Protein AF-A0A937VQ22-F1 (afdb_monomer_lite)

pLDDT: mean 92.94, std 7.55, range [60.03, 98.38]

Radius of gyration: 14.49 Å; chains: 1; bounding box: 31×25×39 Å

Secondary structure (DSSP, 8-state):
-GGGSTHHHHHHHHHHHHHHHTT----------HHHHHHHHH-GGG-TT-EEE-SSSEEEGGGS-HHHHHHHHTSPP---

Foldseek 3Di:
DVCCDDPSVVVVVVVVVVCVVVVPDDDDDDPDALVRLVCCVVCVVVQVPDWDDQPPDIDRSNPDDPVSSVVRSPDDDDHD

Structure (mmCIF, N/CA/C/O backbone):
data_AF-A0A937VQ22-F1
#
_entry.id   AF-A0A937VQ22-F1
#
loop_
_atom_site.group_PDB
_atom_site.id
_atom_site.type_symbol
_atom_site.label_atom_id
_atom_site.label_alt_id
_atom_site.label_comp_id
_atom_site.label_asym_id
_atom_site.label_entity_id
_atom_site.label_seq_id
_atom_site.pdbx_PDB_ins_code
_atom_site.Cartn_x
_atom_site.Cartn_y
_atom_site.Cartn_z
_atom_site.occupancy
_atom_site.B_iso_or_equiv
_atom_site.auth_seq_id
_atom_site.auth_comp_id
_atom_site.auth_asym_id
_atom_site.auth_atom_id
_atom_site.pdbx_PDB_model_num
ATOM 1 N N . PRO A 1 1 ? 4.171 -7.943 2.312 1.00 60.03 1 PRO A N 1
ATOM 2 C CA . PRO A 1 1 ? 5.625 -7.989 2.632 1.00 60.03 1 PRO A CA 1
ATOM 3 C C . PRO A 1 1 ? 6.274 -9.331 2.283 1.00 60.03 1 PRO A C 1
ATOM 5 O O . PRO A 1 1 ? 7.330 -9.335 1.668 1.00 60.03 1 PRO A O 1
ATOM 8 N N . GLN A 1 2 ? 5.624 -10.449 2.626 1.00 64.75 2 GLN A N 1
ATOM 9 C CA . GLN A 1 2 ? 6.133 -11.800 2.356 1.00 64.75 2 GLN A CA 1
ATOM 10 C C . GLN A 1 2 ? 6.356 -12.086 0.859 1.00 64.75 2 GLN A C 1
ATOM 12 O O . GLN A 1 2 ? 7.322 -12.742 0.504 1.00 64.75 2 GLN A O 1
ATOM 17 N N . TYR A 1 3 ? 5.532 -11.515 -0.025 1.00 70.06 3 TYR A N 1
ATOM 18 C CA . TYR A 1 3 ? 5.689 -11.638 -1.483 1.00 70.06 3 TYR A CA 1
ATOM 19 C C . TYR A 1 3 ? 6.814 -10.781 -2.085 1.00 70.06 3 TYR A C 1
ATOM 21 O O . TYR A 1 3 ? 6.975 -10.765 -3.297 1.00 70.06 3 TYR A O 1
ATOM 29 N N . LEU A 1 4 ? 7.568 -10.038 -1.271 1.00 79.31 4 LEU A N 1
ATOM 30 C CA . LEU A 1 4 ? 8.661 -9.167 -1.725 1.00 79.31 4 LEU A CA 1
ATOM 31 C C . LEU A 1 4 ? 10.018 -9.597 -1.148 1.00 79.31 4 LEU A C 1
ATOM 33 O O . LEU A 1 4 ? 10.949 -8.797 -1.105 1.00 79.31 4 LEU A O 1
ATOM 37 N N . THR A 1 5 ? 10.134 -10.834 -0.660 1.00 82.69 5 THR A N 1
ATOM 38 C CA . THR A 1 5 ? 11.372 -11.377 -0.082 1.00 82.69 5 THR A CA 1
ATOM 39 C C . THR A 1 5 ? 11.856 -12.610 -0.851 1.00 82.69 5 THR A C 1
ATOM 41 O O . THR A 1 5 ? 11.095 -13.247 -1.581 1.00 82.69 5 THR A O 1
ATOM 44 N N . GLY A 1 6 ? 13.144 -12.947 -0.711 1.00 85.19 6 GLY A N 1
ATOM 45 C CA . GLY A 1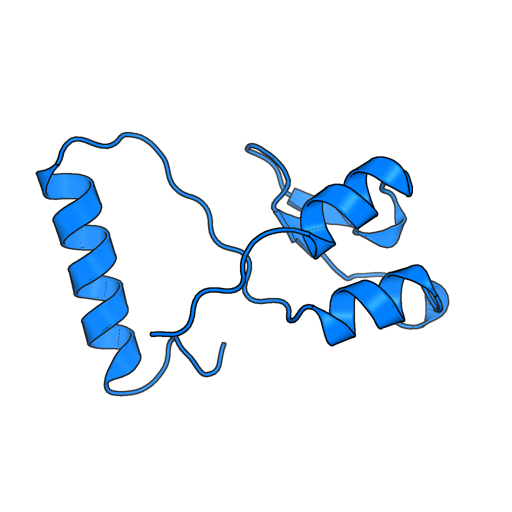 6 ? 13.750 -14.112 -1.369 1.00 85.19 6 GLY A CA 1
ATOM 46 C C . GLY A 1 6 ? 13.646 -14.059 -2.898 1.00 85.19 6 GLY A C 1
ATOM 47 O O . GLY A 1 6 ? 13.801 -12.996 -3.494 1.00 85.19 6 GLY A O 1
ATOM 48 N N . HIS A 1 7 ? 13.336 -15.199 -3.524 1.00 82.56 7 HIS A N 1
ATOM 49 C CA . HIS A 1 7 ? 13.156 -15.324 -4.980 1.00 82.56 7 HIS A CA 1
ATOM 50 C C . HIS A 1 7 ? 12.090 -14.361 -5.549 1.00 82.56 7 HIS A C 1
ATOM 52 O O . HIS A 1 7 ? 12.193 -13.880 -6.680 1.00 82.56 7 HIS A O 1
ATOM 58 N N . ASN A 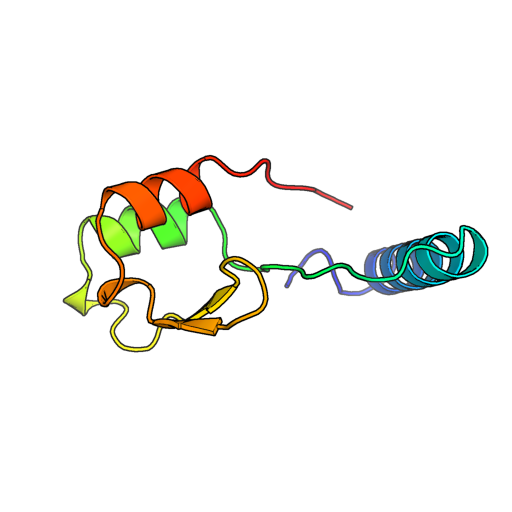1 8 ? 11.080 -14.007 -4.751 1.00 87.19 8 ASN A N 1
ATOM 59 C CA . ASN A 1 8 ? 10.021 -13.106 -5.201 1.00 87.19 8 ASN A CA 1
ATOM 60 C C . ASN A 1 8 ? 10.486 -11.644 -5.276 1.00 87.19 8 ASN A C 1
ATOM 62 O O . ASN A 1 8 ? 9.916 -10.864 -6.037 1.00 87.19 8 ASN A O 1
ATOM 66 N N . ALA A 1 9 ? 11.547 -11.269 -4.552 1.00 88.88 9 ALA A N 1
ATOM 67 C CA . ALA A 1 9 ? 12.146 -9.941 -4.672 1.00 88.88 9 ALA A CA 1
ATOM 68 C C . ALA A 1 9 ? 12.764 -9.728 -6.064 1.00 88.88 9 ALA A C 1
ATOM 70 O O . ALA A 1 9 ? 12.582 -8.671 -6.665 1.00 88.88 9 ALA A O 1
ATOM 71 N N . GLU A 1 10 ? 13.439 -10.747 -6.602 1.00 89.88 10 GLU A N 1
ATOM 72 C CA . GLU A 1 10 ? 13.996 -10.710 -7.959 1.00 89.88 10 GLU A CA 1
ATOM 73 C C . GLU A 1 10 ? 12.885 -10.643 -9.011 1.00 89.88 10 GLU A C 1
ATOM 75 O O . GLU A 1 10 ? 12.944 -9.817 -9.922 1.00 89.88 10 GLU A O 1
ATOM 80 N N . SER A 1 11 ? 11.826 -11.438 -8.835 1.00 90.75 11 SER A N 1
ATOM 81 C CA . SER A 1 11 ? 10.644 -11.398 -9.708 1.00 90.75 11 SER A CA 1
ATOM 82 C C . SER A 1 11 ? 9.972 -10.018 -9.691 1.00 90.75 11 SER A C 1
ATOM 84 O O . SER A 1 11 ? 9.631 -9.472 -10.741 1.00 90.75 11 SER A O 1
ATOM 86 N N . PHE A 1 12 ? 9.852 -9.390 -8.516 1.00 92.00 12 PHE A N 1
ATOM 87 C CA . PHE A 1 12 ? 9.334 -8.028 -8.397 1.00 92.00 12 PHE A CA 1
ATOM 88 C C . PHE A 1 12 ? 10.250 -6.991 -9.065 1.00 92.00 12 PHE A C 1
ATOM 90 O O . PHE A 1 12 ? 9.766 -6.079 -9.734 1.00 92.00 12 PHE A O 1
ATOM 97 N N . ALA A 1 13 ? 11.573 -7.138 -8.953 1.00 92.31 13 ALA A N 1
ATOM 98 C CA . ALA A 1 13 ? 12.518 -6.263 -9.645 1.00 92.31 13 ALA A CA 1
ATOM 99 C C . ALA A 1 13 ? 12.394 -6.382 -11.176 1.00 92.31 13 ALA A C 1
ATOM 101 O O . ALA A 1 13 ? 12.381 -5.367 -11.876 1.00 92.31 13 ALA A O 1
ATOM 102 N N . GLN A 1 14 ? 12.233 -7.600 -11.705 1.00 93.81 14 GLN A N 1
ATOM 103 C CA . GLN A 1 14 ? 11.988 -7.830 -13.134 1.00 93.81 14 GLN A CA 1
ATOM 104 C C . GLN A 1 14 ? 10.645 -7.253 -13.597 1.00 93.81 14 GLN A C 1
ATOM 106 O O . GLN A 1 14 ? 10.565 -6.676 -14.686 1.00 93.81 14 GLN A O 1
ATOM 111 N N . TYR A 1 15 ? 9.608 -7.342 -12.761 1.00 93.50 15 TYR A N 1
ATOM 112 C CA . TYR A 1 15 ? 8.322 -6.693 -13.008 1.00 93.50 15 TYR A CA 1
ATOM 113 C C . TYR A 1 15 ? 8.478 -5.171 -13.152 1.00 93.50 15 TYR A C 1
ATOM 115 O O . TYR A 1 15 ? 8.014 -4.596 -14.137 1.00 93.50 15 TYR A O 1
ATOM 123 N N . LEU A 1 16 ? 9.200 -4.521 -12.231 1.00 94.38 16 LEU A N 1
ATOM 124 C CA . LEU A 1 16 ? 9.471 -3.080 -12.304 1.00 94.38 16 LEU A CA 1
ATOM 125 C C . LEU A 1 16 ? 10.308 -2.700 -13.531 1.00 94.38 16 LEU A C 1
ATOM 127 O O . LEU A 1 16 ? 10.041 -1.676 -14.160 1.00 94.38 16 LEU A O 1
ATOM 131 N N . LYS A 1 17 ? 11.295 -3.525 -13.902 1.00 96.31 17 LYS A N 1
ATOM 132 C CA . LYS A 1 17 ? 12.085 -3.305 -15.118 1.00 96.31 17 LYS A CA 1
ATOM 133 C C . LYS A 1 17 ? 11.196 -3.340 -16.362 1.00 96.31 17 LYS A C 1
ATOM 135 O O . LYS A 1 17 ? 11.229 -2.409 -17.157 1.00 96.31 17 LYS A O 1
ATOM 140 N N . THR A 1 18 ? 10.368 -4.374 -16.492 1.00 97.19 18 THR A N 1
ATOM 141 C CA . THR A 1 18 ? 9.450 -4.540 -17.631 1.00 97.19 18 THR A CA 1
ATOM 142 C C . THR A 1 18 ? 8.458 -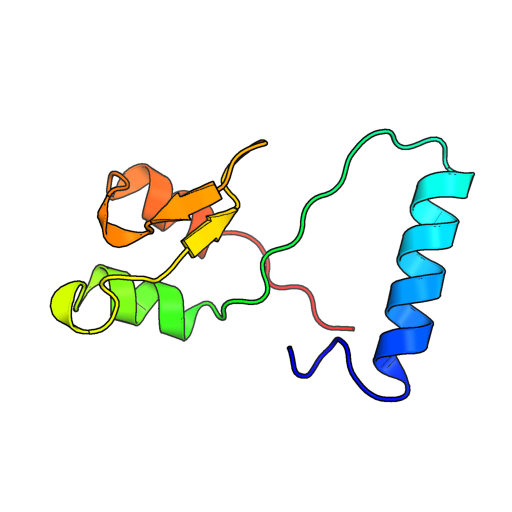3.383 -17.715 1.00 97.19 18 THR A C 1
ATOM 144 O O . THR A 1 18 ? 8.204 -2.858 -18.793 1.00 97.19 18 THR A O 1
ATOM 147 N N . PHE A 1 19 ? 7.933 -2.938 -16.572 1.00 96.81 19 PHE A N 1
ATOM 148 C CA . PHE A 1 19 ? 7.061 -1.770 -16.489 1.00 96.81 19 PHE A CA 1
ATOM 149 C C . PHE A 1 19 ? 7.715 -0.508 -17.086 1.00 96.81 19 PHE A C 1
ATOM 151 O O . PHE A 1 19 ? 7.077 0.214 -17.854 1.00 96.81 19 PHE A O 1
ATOM 158 N N . GLY A 1 20 ? 8.997 -0.279 -16.778 1.00 96.88 20 GLY A N 1
ATOM 159 C CA . GLY A 1 20 ? 9.788 0.814 -17.347 1.00 96.88 20 GLY A CA 1
ATOM 160 C C . GLY A 1 20 ? 10.117 0.628 -18.831 1.00 96.88 20 GLY A C 1
ATOM 161 O O . GLY A 1 20 ? 9.981 1.576 -19.600 1.00 96.88 20 GLY A O 1
ATOM 162 N N . ASP A 1 21 ? 10.483 -0.587 -19.252 1.00 98.12 21 ASP A N 1
ATOM 163 C CA . ASP A 1 21 ? 10.777 -0.917 -20.657 1.00 98.12 21 ASP A CA 1
ATOM 164 C C . ASP A 1 21 ? 9.548 -0.702 -21.564 1.00 98.12 21 ASP A C 1
ATOM 166 O O . ASP A 1 21 ? 9.683 -0.318 -22.725 1.00 98.12 21 ASP A O 1
ATOM 170 N N . LEU A 1 22 ? 8.339 -0.895 -21.024 1.00 98.31 22 LEU A N 1
ATOM 171 C CA . LEU A 1 22 ? 7.068 -0.605 -21.698 1.00 98.31 22 LEU A CA 1
ATOM 172 C C . LEU A 1 22 ? 6.720 0.895 -21.746 1.00 98.31 22 LEU A C 1
ATOM 174 O O . LEU A 1 22 ? 5.688 1.263 -22.306 1.00 98.31 22 LEU A O 1
ATOM 178 N N . GLY A 1 23 ? 7.543 1.767 -21.157 1.00 97.62 23 GLY A N 1
ATOM 179 C CA . GLY A 1 23 ? 7.318 3.213 -21.133 1.00 97.62 23 GLY A CA 1
ATOM 180 C C . GLY A 1 23 ? 6.151 3.651 -20.244 1.00 97.62 23 GLY A C 1
ATOM 181 O O . GLY A 1 23 ? 5.627 4.750 -20.424 1.00 97.62 23 GLY A O 1
ATOM 182 N N . ILE A 1 24 ? 5.713 2.816 -19.296 1.00 97.06 24 ILE A N 1
ATOM 183 C CA . ILE A 1 24 ? 4.585 3.154 -18.425 1.00 97.06 24 ILE A CA 1
ATOM 184 C C . ILE A 1 24 ? 5.049 4.148 -17.351 1.00 97.06 24 ILE A C 1
ATOM 186 O O . ILE A 1 24 ? 6.063 3.957 -16.684 1.00 97.06 24 ILE A O 1
ATOM 190 N N . HIS A 1 25 ? 4.292 5.232 -17.172 1.00 94.56 25 HIS A N 1
ATOM 191 C CA . HIS A 1 25 ? 4.725 6.368 -16.353 1.00 94.56 25 HIS A CA 1
ATOM 192 C C . HIS A 1 25 ? 4.543 6.189 -14.842 1.00 94.56 25 HIS A C 1
ATOM 194 O O . HIS A 1 25 ? 5.262 6.818 -14.066 1.00 94.56 25 HIS A O 1
ATOM 200 N N . HIS A 1 26 ? 3.554 5.406 -14.398 1.00 94.75 26 HIS A N 1
ATOM 201 C CA . HIS A 1 26 ? 3.174 5.384 -12.984 1.00 94.75 26 HIS A CA 1
ATOM 202 C C . HIS A 1 26 ? 2.562 4.063 -12.526 1.00 94.75 26 HIS A C 1
ATOM 204 O O . HIS A 1 26 ? 1.636 3.542 -13.146 1.00 94.75 26 HIS A O 1
ATOM 210 N N . ILE A 1 27 ? 3.073 3.553 -11.405 1.00 94.19 27 ILE A N 1
ATOM 211 C CA . ILE A 1 27 ? 2.508 2.427 -10.666 1.00 94.19 27 ILE A CA 1
ATOM 212 C C . ILE A 1 27 ? 2.710 2.640 -9.165 1.00 94.19 27 ILE A C 1
ATOM 214 O O . ILE A 1 27 ? 3.706 3.219 -8.729 1.00 94.19 27 ILE A O 1
ATOM 218 N N . GLN A 1 28 ? 1.749 2.190 -8.361 1.00 93.12 28 GLN A N 1
ATOM 219 C CA . GLN A 1 28 ? 1.802 2.236 -6.901 1.00 93.12 28 GLN A CA 1
ATOM 220 C C . GLN A 1 28 ? 1.310 0.913 -6.325 1.00 93.12 28 GLN A C 1
ATOM 222 O O . GLN A 1 28 ? 0.390 0.297 -6.859 1.00 93.12 28 GLN A O 1
ATOM 227 N N . PHE A 1 29 ? 1.893 0.510 -5.198 1.00 91.19 29 PHE A N 1
ATOM 228 C CA . PHE A 1 29 ? 1.595 -0.763 -4.549 1.00 91.19 29 PHE A CA 1
ATOM 229 C C . PHE A 1 29 ? 1.104 -0.545 -3.118 1.00 91.19 29 PHE A C 1
ATOM 231 O O . PHE A 1 29 ? 1.557 0.365 -2.421 1.00 91.19 29 PHE A O 1
ATOM 238 N N . THR A 1 30 ? 0.202 -1.417 -2.674 1.00 88.44 30 THR A N 1
ATOM 239 C CA . THR A 1 30 ? -0.160 -1.598 -1.262 1.00 88.44 30 THR A CA 1
ATOM 240 C C . THR A 1 30 ? 0.221 -3.016 -0.857 1.00 88.44 30 THR A C 1
ATOM 242 O O . THR A 1 30 ? 0.032 -3.946 -1.634 1.00 88.44 30 THR A O 1
ATOM 245 N N . THR A 1 31 ? 0.776 -3.184 0.342 1.00 89.12 31 THR A N 1
ATOM 246 C CA . THR A 1 31 ? 1.237 -4.486 0.860 1.00 89.12 31 THR A CA 1
ATOM 247 C C . THR A 1 31 ? 0.428 -4.980 2.062 1.00 89.12 31 THR A C 1
ATOM 249 O O . THR A 1 31 ? 0.802 -5.983 2.674 1.00 89.12 31 THR A O 1
ATOM 252 N N . VAL A 1 32 ? -0.660 -4.278 2.393 1.00 91.50 32 VAL A N 1
ATOM 253 C CA . VAL A 1 32 ? -1.619 -4.617 3.451 1.00 91.50 32 VAL A CA 1
ATOM 254 C C . VAL A 1 32 ? -2.618 -5.645 2.913 1.00 91.50 32 VAL A C 1
ATOM 256 O O . VAL A 1 32 ? -3.104 -5.498 1.792 1.00 91.50 32 VAL A O 1
ATOM 259 N N . GLY A 1 33 ? -2.896 -6.691 3.694 1.00 91.94 33 GLY A N 1
ATOM 260 C CA . GLY A 1 33 ? -3.840 -7.748 3.325 1.00 91.94 33 GLY A CA 1
ATOM 261 C C . GLY A 1 33 ? -5.301 -7.312 3.447 1.00 91.94 33 GLY A C 1
ATOM 262 O O . GLY A 1 33 ? -5.616 -6.400 4.211 1.00 91.94 33 GLY A O 1
ATOM 263 N N . ARG A 1 34 ? -6.196 -7.994 2.718 1.00 94.50 34 ARG A N 1
ATOM 264 C CA . ARG A 1 34 ? -7.645 -7.737 2.769 1.00 94.50 34 ARG A CA 1
ATOM 265 C C . ARG A 1 34 ? -8.192 -7.878 4.189 1.00 94.50 34 ARG A C 1
ATOM 267 O O . ARG A 1 34 ? -8.819 -6.944 4.665 1.00 94.50 34 ARG A O 1
ATOM 274 N N . ASP A 1 35 ? -7.856 -8.967 4.875 1.00 95.44 35 ASP A N 1
ATOM 275 C CA . ASP A 1 35 ? -8.331 -9.246 6.236 1.00 95.44 35 ASP A CA 1
ATOM 276 C C . ASP A 1 35 ? -7.953 -8.125 7.217 1.00 95.44 35 ASP A C 1
ATOM 278 O O . ASP A 1 35 ? -8.746 -7.741 8.069 1.00 95.44 35 ASP A O 1
ATOM 282 N N . THR A 1 36 ? -6.761 -7.533 7.064 1.00 96.12 36 THR A N 1
ATOM 283 C CA . THR A 1 36 ? -6.328 -6.383 7.873 1.00 96.12 36 THR A CA 1
ATOM 284 C C . THR A 1 36 ? -7.154 -5.133 7.582 1.00 96.12 36 THR A C 1
ATOM 286 O O . THR A 1 36 ? -7.469 -4.389 8.501 1.00 96.12 36 THR A O 1
ATOM 289 N N . LEU A 1 37 ? -7.497 -4.878 6.317 1.00 97.12 37 LEU A N 1
ATOM 290 C CA . LEU A 1 37 ? -8.336 -3.736 5.943 1.00 97.12 37 LEU A CA 1
ATOM 291 C C . LEU A 1 37 ? -9.783 -3.921 6.421 1.00 97.12 37 LEU A C 1
ATOM 293 O O . LEU A 1 37 ? -10.407 -2.958 6.857 1.00 97.12 37 LEU A O 1
ATOM 297 N N . GLU A 1 38 ? -10.306 -5.146 6.363 1.00 97.88 38 GLU A N 1
ATOM 298 C CA . GLU A 1 38 ? -11.637 -5.485 6.872 1.00 97.88 38 GLU A CA 1
ATOM 299 C C . GLU A 1 38 ? -11.695 -5.358 8.400 1.00 97.88 38 GLU A C 1
ATOM 301 O O . GLU A 1 38 ? -12.589 -4.686 8.914 1.00 97.88 38 GLU A O 1
ATOM 306 N N . ASP A 1 39 ? -10.710 -5.899 9.127 1.00 98.38 39 ASP A N 1
ATOM 307 C CA . ASP A 1 39 ? -10.619 -5.731 10.585 1.00 98.38 39 ASP A CA 1
ATOM 308 C C . ASP A 1 39 ? -10.436 -4.252 10.958 1.00 98.38 39 ASP A C 1
ATOM 310 O O . ASP A 1 39 ? -11.079 -3.776 11.886 1.00 98.38 39 ASP A O 1
ATOM 314 N N . ALA A 1 40 ? -9.656 -3.480 10.193 1.00 98.19 40 ALA A N 1
ATOM 315 C CA . ALA A 1 40 ? -9.506 -2.041 10.414 1.00 98.19 40 ALA A CA 1
ATOM 316 C C . ALA A 1 40 ? -10.776 -1.229 10.131 1.00 98.19 40 ALA A C 1
ATOM 318 O O . ALA A 1 40 ? -10.964 -0.173 10.732 1.00 98.19 40 ALA A O 1
ATOM 319 N N . GLN A 1 41 ? -11.655 -1.704 9.244 1.00 98.12 41 GLN A N 1
ATOM 320 C CA . GLN A 1 41 ? -12.955 -1.078 9.006 1.00 98.12 41 GLN A CA 1
ATOM 321 C C . GLN A 1 41 ? -13.932 -1.356 10.160 1.00 98.12 41 GLN A C 1
ATOM 323 O O . GLN A 1 41 ? -14.713 -0.475 10.514 1.00 98.12 41 GLN A O 1
ATOM 328 N N . GLN A 1 42 ? -13.897 -2.558 10.747 1.00 98.19 42 GLN A N 1
ATOM 329 C CA . GLN A 1 42 ? -14.772 -2.937 11.868 1.00 98.19 42 GLN A CA 1
ATOM 330 C C . GLN A 1 42 ? -14.258 -2.438 13.228 1.00 98.19 42 GLN A C 1
ATOM 332 O O . GLN A 1 42 ? -15.053 -2.129 14.113 1.00 98.19 42 GLN A O 1
ATOM 337 N N . HIS A 1 43 ? -12.936 -2.358 13.385 1.00 98.00 43 HIS A N 1
ATOM 338 C CA . HIS A 1 43 ? -12.230 -2.061 14.632 1.00 98.00 43 HIS A CA 1
ATOM 339 C C . HIS A 1 43 ? -11.153 -0.976 14.427 1.00 98.00 43 HIS A C 1
ATOM 341 O O . HIS A 1 43 ? -9.958 -1.245 14.609 1.00 98.00 43 HIS A O 1
ATOM 347 N N . PRO A 1 44 ? -11.530 0.255 14.025 1.00 97.69 44 PRO A N 1
ATOM 348 C CA . PRO A 1 44 ? -10.578 1.322 13.697 1.00 97.69 44 PRO A CA 1
ATOM 349 C C . PRO A 1 44 ? -9.622 1.666 14.852 1.00 97.69 44 PRO A C 1
ATOM 351 O O . PRO A 1 44 ? -8.472 2.039 14.619 1.00 97.69 44 PRO A O 1
ATOM 354 N N . GLU A 1 45 ? -10.045 1.474 16.103 1.00 97.94 45 GLU A N 1
ATOM 355 C CA . GLU A 1 45 ? -9.251 1.707 17.313 1.00 97.94 45 GLU A CA 1
ATOM 356 C C . GLU A 1 45 ? -8.001 0.823 17.417 1.00 97.94 45 GLU A C 1
ATOM 358 O O . GLU A 1 45 ? -7.027 1.207 18.065 1.00 97.94 45 GLU A O 1
ATOM 363 N N . LYS A 1 46 ? -7.997 -0.346 16.762 1.00 98.19 46 LYS A N 1
ATOM 364 C CA . LYS A 1 46 ? -6.825 -1.232 16.708 1.00 98.19 46 LYS A CA 1
ATOM 365 C C . LYS A 1 46 ? -5.789 -0.767 15.681 1.00 9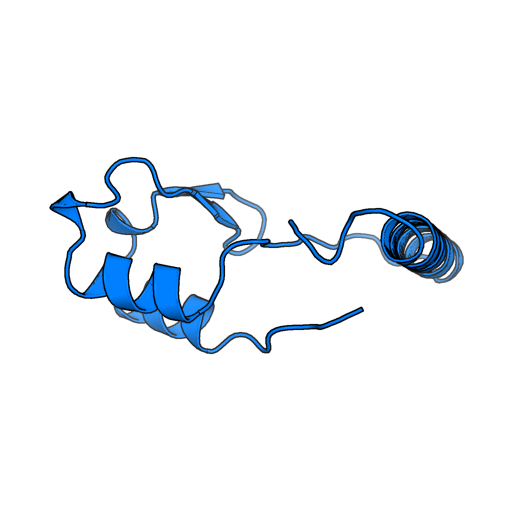8.19 46 LYS A C 1
ATOM 367 O O . LYS A 1 46 ? -4.632 -1.180 15.750 1.00 98.19 46 LYS A O 1
ATOM 372 N N . TYR A 1 47 ? -6.186 0.098 14.744 1.00 97.94 47 TYR A N 1
ATOM 373 C CA . TYR A 1 47 ? -5.396 0.486 13.573 1.00 97.94 47 TYR A CA 1
ATOM 374 C C . TYR A 1 47 ? -5.267 2.009 13.392 1.00 97.94 47 TYR A C 1
ATOM 376 O O . TYR A 1 47 ? -5.380 2.495 12.262 1.00 97.94 47 TYR A O 1
ATOM 384 N N 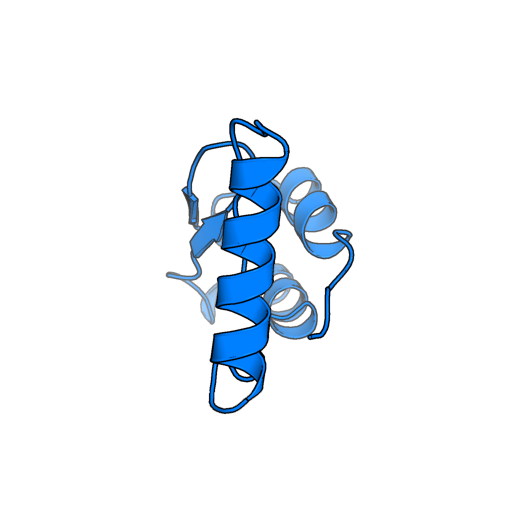. PRO A 1 48 ? -4.952 2.789 14.447 1.00 96.62 48 PRO A N 1
ATOM 385 C CA . PRO A 1 48 ? -4.953 4.253 14.370 1.00 96.62 48 PRO A CA 1
ATOM 386 C C . PRO A 1 48 ? -3.936 4.811 13.365 1.00 96.62 48 PRO A C 1
ATOM 388 O O . PRO A 1 48 ? -4.104 5.908 12.851 1.00 96.62 48 PRO A O 1
ATOM 391 N N . ASN A 1 49 ? -2.888 4.039 13.062 1.00 97.12 49 ASN A N 1
ATOM 392 C CA . ASN A 1 49 ? -1.779 4.450 12.200 1.00 97.12 49 ASN A CA 1
ATOM 393 C C . ASN A 1 49 ? -1.730 3.675 10.871 1.00 97.12 49 ASN A C 1
ATOM 395 O O . ASN A 1 49 ? -0.704 3.694 10.186 1.00 97.12 49 ASN A O 1
ATOM 399 N N . LEU A 1 50 ? -2.792 2.945 10.504 1.00 97.00 50 LEU A N 1
ATOM 400 C CA . LEU A 1 50 ? -2.800 2.155 9.273 1.00 97.00 50 LEU A CA 1
ATOM 401 C C . LEU A 1 50 ? -2.846 3.073 8.049 1.00 97.00 50 LEU A C 1
ATOM 403 O O . LEU A 1 50 ? -3.887 3.640 7.732 1.00 97.00 50 LEU A O 1
ATOM 407 N N . MET A 1 51 ? -1.724 3.192 7.340 1.00 96.00 51 MET A N 1
ATOM 408 C CA . MET A 1 51 ? -1.646 3.950 6.092 1.00 96.00 51 MET A CA 1
ATOM 409 C C . MET A 1 51 ? -1.892 3.075 4.862 1.00 96.00 51 MET A C 1
ATOM 411 O O . MET A 1 51 ? -1.353 1.975 4.740 1.00 96.00 51 MET A O 1
ATOM 415 N N . VAL A 1 52 ? -2.637 3.615 3.899 1.00 96.25 52 VAL A N 1
ATOM 416 C CA . VAL A 1 52 ? -2.948 2.969 2.614 1.00 96.25 52 VAL A CA 1
ATOM 417 C C . VAL A 1 52 ? -2.632 3.885 1.433 1.00 96.25 52 VAL A C 1
ATOM 419 O O . VAL A 1 52 ? -2.610 5.109 1.570 1.00 96.25 52 VAL A O 1
ATOM 422 N N . ARG A 1 53 ? -2.398 3.303 0.247 1.00 96.06 53 ARG A N 1
ATOM 423 C CA . ARG A 1 53 ? -2.307 4.063 -1.012 1.00 96.06 53 ARG A CA 1
ATOM 424 C C . ARG A 1 53 ? -3.686 4.200 -1.645 1.00 96.06 53 ARG A C 1
ATOM 426 O O . ARG A 1 53 ? -4.345 3.197 -1.918 1.00 96.06 53 ARG A O 1
ATOM 433 N N . VAL A 1 54 ? -4.089 5.433 -1.939 1.00 92.19 54 VAL A N 1
ATOM 434 C CA . VAL A 1 54 ? -5.365 5.726 -2.604 1.00 92.19 54 VAL A CA 1
ATOM 435 C C . VAL A 1 54 ? -5.139 5.822 -4.114 1.00 92.19 54 VAL A C 1
ATOM 437 O O . VAL A 1 54 ? -4.931 4.791 -4.752 1.00 92.19 54 VAL A O 1
ATOM 440 N N . ALA A 1 55 ? -5.160 7.021 -4.690 1.00 89.44 55 ALA A N 1
ATOM 441 C CA . ALA A 1 55 ? -4.886 7.287 -6.096 1.00 89.44 55 ALA A CA 1
ATOM 442 C C . ALA A 1 55 ? -3.891 8.450 -6.163 1.00 89.44 55 ALA A C 1
ATOM 444 O O . ALA A 1 55 ? -4.280 9.613 -6.194 1.00 89.44 55 ALA A O 1
ATOM 445 N N . GLY A 1 56 ? -2.596 8.141 -6.076 1.00 88.50 56 GLY A N 1
ATOM 446 C CA . GLY A 1 56 ? -1.533 9.150 -6.106 1.00 88.50 56 GLY A CA 1
ATOM 447 C C . GLY A 1 56 ? -1.038 9.615 -4.734 1.00 88.50 56 GLY A C 1
ATOM 448 O O . GLY A 1 56 ? 0.097 10.074 -4.649 1.00 88.50 56 GLY A O 1
ATOM 449 N N . PHE A 1 57 ? -1.803 9.419 -3.655 1.00 92.88 57 PHE A N 1
ATOM 450 C CA . PHE A 1 57 ? -1.426 9.825 -2.292 1.00 92.88 57 PHE A CA 1
ATOM 451 C C . PHE A 1 57 ? -1.589 8.695 -1.263 1.00 92.88 57 PHE A C 1
ATOM 453 O O . PHE A 1 57 ? -2.155 7.636 -1.555 1.00 92.88 57 PHE A O 1
ATOM 460 N N . ALA A 1 58 ? -1.035 8.909 -0.067 1.00 95.19 58 ALA A N 1
ATOM 461 C CA . ALA A 1 58 ? -1.224 8.046 1.096 1.00 95.19 58 ALA A CA 1
ATOM 462 C C . ALA A 1 58 ? -2.112 8.742 2.135 1.00 95.19 58 ALA A C 1
ATOM 464 O O . ALA A 1 58 ? -2.033 9.959 2.280 1.00 95.19 58 ALA A O 1
ATOM 465 N N . ALA A 1 59 ? -2.931 7.969 2.842 1.00 96.38 59 ALA A N 1
ATOM 466 C CA . ALA A 1 59 ? -3.801 8.454 3.913 1.00 96.38 59 ALA A CA 1
ATOM 467 C C . ALA A 1 59 ? -3.956 7.389 5.003 1.00 96.38 59 ALA A C 1
ATOM 469 O O . ALA A 1 59 ? -3.734 6.202 4.737 1.00 96.38 59 ALA A O 1
ATOM 470 N N . TYR A 1 60 ? -4.356 7.806 6.205 1.00 97.69 60 TYR A N 1
ATOM 471 C CA . TYR A 1 60 ? -4.795 6.876 7.240 1.00 97.69 60 TYR A CA 1
ATOM 472 C C . TYR A 1 60 ? -6.127 6.262 6.833 1.00 97.69 60 TYR A C 1
ATOM 474 O O . TYR A 1 60 ? -7.059 6.965 6.458 1.00 97.69 60 TYR A O 1
ATOM 482 N N . PHE A 1 61 ? -6.213 4.939 6.888 1.00 97.94 61 PHE A N 1
ATOM 483 C CA . PHE A 1 61 ? -7.384 4.194 6.446 1.00 97.94 61 PHE A CA 1
ATOM 484 C C . PHE A 1 61 ? -8.642 4.570 7.235 1.00 97.94 61 PHE A C 1
ATOM 486 O O . PHE A 1 61 ? -9.721 4.690 6.655 1.00 97.94 61 PHE A O 1
ATOM 493 N N . ILE A 1 62 ? -8.483 4.814 8.539 1.00 97.38 62 ILE A N 1
ATOM 494 C CA . ILE A 1 62 ? -9.577 5.177 9.445 1.00 97.38 62 ILE A CA 1
ATOM 495 C C . ILE A 1 62 ? -10.146 6.580 9.183 1.00 97.38 62 ILE A C 1
ATOM 497 O O . ILE A 1 62 ? -11.289 6.835 9.544 1.00 97.38 62 ILE A O 1
ATOM 501 N N . ASP A 1 63 ? -9.390 7.450 8.504 1.00 97.62 63 ASP A N 1
ATOM 502 C CA . ASP A 1 63 ? -9.826 8.805 8.137 1.00 97.62 63 ASP A CA 1
ATOM 503 C C . ASP A 1 63 ? -10.597 8.828 6.803 1.00 97.62 63 ASP A C 1
ATOM 505 O O . ASP A 1 63 ? -11.083 9.873 6.371 1.00 97.62 63 ASP A O 1
ATOM 509 N N . LEU A 1 64 ? -10.681 7.689 6.107 1.00 97.50 64 LEU A N 1
ATOM 510 C CA . LEU A 1 64 ? -11.358 7.578 4.819 1.00 97.50 64 LEU A CA 1
ATOM 511 C C . LEU A 1 64 ? -12.836 7.232 4.996 1.00 97.50 64 LEU A C 1
ATOM 513 O O . LEU A 1 64 ? -13.197 6.376 5.800 1.00 97.50 64 LEU A O 1
ATOM 517 N N . ASP A 1 65 ? -13.683 7.802 4.140 1.00 97.81 65 ASP A N 1
ATOM 518 C CA . ASP A 1 65 ? -15.088 7.406 4.054 1.00 97.81 65 ASP A CA 1
ATOM 519 C C . ASP A 1 65 ? -15.231 5.911 3.750 1.00 97.81 65 ASP A C 1
ATOM 521 O O . ASP A 1 65 ? -14.492 5.352 2.930 1.00 97.81 65 ASP A O 1
ATOM 525 N N . LYS A 1 66 ? -16.275 5.279 4.305 1.00 97.44 66 LYS A N 1
ATOM 526 C CA . LYS A 1 66 ? -16.551 3.847 4.104 1.00 97.44 66 LYS A CA 1
ATOM 527 C C . LYS A 1 66 ? -16.546 3.441 2.624 1.00 97.44 66 LYS A C 1
ATOM 529 O O . LYS A 1 66 ? -15.982 2.416 2.269 1.00 97.44 66 LYS A O 1
ATOM 534 N N . LYS A 1 67 ? -17.108 4.264 1.730 1.00 98.00 67 LYS A N 1
ATOM 535 C CA . LYS A 1 67 ? -17.098 3.987 0.280 1.00 98.00 67 LYS A CA 1
ATOM 536 C C . LYS A 1 67 ? -15.682 3.893 -0.294 1.00 98.00 67 LYS A C 1
ATOM 538 O O . LYS A 1 67 ? -15.427 3.061 -1.162 1.00 98.00 67 LYS A O 1
ATOM 543 N N . ILE A 1 68 ? -14.768 4.743 0.172 1.00 97.38 68 ILE A N 1
ATOM 544 C CA . ILE A 1 68 ? -13.369 4.725 -0.262 1.00 97.38 68 ILE A CA 1
ATOM 545 C C . ILE A 1 68 ? -12.676 3.496 0.325 1.00 97.38 68 ILE A C 1
ATOM 547 O O . ILE A 1 68 ? -12.006 2.779 -0.416 1.00 97.38 68 ILE A O 1
ATOM 551 N N . GLN A 1 69 ? -12.886 3.206 1.610 1.00 98.06 69 GLN A N 1
ATOM 552 C CA . GLN A 1 69 ? -12.371 1.993 2.250 1.00 98.06 69 GLN A CA 1
ATOM 553 C C . GLN A 1 69 ? -12.808 0.724 1.499 1.00 98.06 69 GLN A C 1
ATOM 555 O O . GLN A 1 69 ? -11.960 -0.077 1.108 1.00 98.06 69 GLN A O 1
ATOM 560 N N . ASP A 1 70 ? -14.104 0.598 1.200 1.00 98.12 70 ASP A N 1
ATOM 561 C CA . ASP A 1 70 ? -14.683 -0.518 0.443 1.00 98.12 70 ASP A CA 1
ATOM 562 C C . ASP A 1 70 ? -14.034 -0.638 -0.944 1.00 98.12 70 ASP A C 1
ATOM 564 O O . ASP A 1 70 ? -13.681 -1.733 -1.382 1.00 98.12 70 ASP A O 1
ATOM 568 N N . SER A 1 71 ? -13.800 0.492 -1.624 1.00 97.12 71 SER A N 1
ATOM 569 C CA . SER A 1 71 ? -13.129 0.502 -2.930 1.00 97.12 71 SER A CA 1
ATOM 570 C C . SER A 1 71 ? -11.678 0.014 -2.865 1.00 97.12 71 SER A C 1
ATOM 572 O O . SER A 1 71 ? -11.193 -0.582 -3.825 1.00 97.12 71 SER A O 1
ATOM 574 N N . ILE A 1 72 ? -10.980 0.245 -1.747 1.00 96.56 72 ILE A N 1
ATOM 575 C CA . ILE A 1 72 ? -9.607 -0.223 -1.525 1.00 96.56 72 ILE A CA 1
ATOM 576 C C . ILE A 1 72 ? -9.613 -1.723 -1.212 1.00 96.56 72 ILE A C 1
ATOM 578 O O . ILE A 1 72 ? -8.829 -2.458 -1.810 1.00 96.56 72 ILE A O 1
ATOM 582 N N . ILE A 1 73 ? -10.520 -2.184 -0.345 1.00 96.88 73 ILE A N 1
ATOM 583 C CA . ILE A 1 73 ? -10.709 -3.603 0.016 1.00 96.88 73 ILE A CA 1
ATOM 584 C C . ILE A 1 73 ? -11.054 -4.456 -1.217 1.00 96.88 73 ILE A C 1
ATOM 586 O O . ILE A 1 73 ? -10.559 -5.578 -1.379 1.00 96.88 73 ILE A O 1
ATOM 590 N N . ALA A 1 74 ? -11.880 -3.909 -2.113 1.00 96.75 74 ALA A N 1
ATOM 591 C CA . ALA A 1 74 ? -12.319 -4.577 -3.333 1.00 96.75 74 ALA A CA 1
ATOM 592 C C . ALA A 1 74 ? -11.213 -4.727 -4.395 1.00 96.75 74 ALA A C 1
ATOM 594 O O . ALA A 1 74 ? -11.387 -5.501 -5.339 1.00 96.75 74 ALA A O 1
ATOM 595 N N . ARG A 1 75 ? -10.071 -4.033 -4.262 1.00 95.88 75 ARG A N 1
ATOM 596 C CA . ARG A 1 75 ? -8.945 -4.180 -5.199 1.00 95.88 75 ARG A CA 1
ATOM 597 C C . ARG A 1 75 ? -8.455 -5.625 -5.217 1.00 95.88 75 ARG A C 1
ATOM 599 O O . ARG A 1 75 ? -8.434 -6.315 -4.196 1.00 95.88 75 ARG A O 1
ATOM 606 N N . THR A 1 76 ? -8.057 -6.086 -6.398 1.00 94.62 76 THR A N 1
ATOM 607 C CA . THR A 1 76 ? -7.586 -7.457 -6.590 1.00 94.62 76 THR A CA 1
ATOM 608 C C . THR A 1 76 ? -6.229 -7.649 -5.910 1.00 94.62 76 THR A C 1
ATOM 610 O O . THR A 1 76 ? -5.276 -6.957 -6.285 1.00 94.62 76 THR A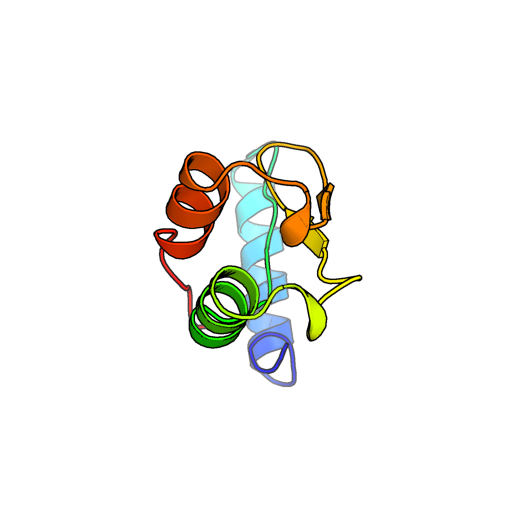 O 1
ATOM 613 N N . PRO A 1 77 ? -6.107 -8.571 -4.936 1.00 90.56 77 PRO A N 1
ATOM 614 C CA . PRO A 1 77 ? -4.810 -8.926 -4.381 1.00 90.56 77 PRO A CA 1
ATOM 615 C C . PRO A 1 77 ? -3.989 -9.648 -5.452 1.00 90.56 77 PRO A C 1
ATOM 617 O O . PRO A 1 77 ? -4.503 -10.512 -6.159 1.00 90.56 77 PRO A O 1
ATOM 620 N N . GLN A 1 78 ? -2.718 -9.278 -5.574 1.00 88.69 78 GLN A N 1
ATOM 621 C CA . GLN A 1 78 ? -1.773 -9.919 -6.484 1.00 88.69 78 GLN A CA 1
ATOM 622 C C . GLN A 1 78 ? -0.794 -10.757 -5.664 1.00 88.69 78 GLN A C 1
ATOM 624 O O . GLN A 1 78 ? -0.278 -10.282 -4.649 1.00 88.69 78 GLN A O 1
ATOM 629 N N . CYS A 1 79 ? -0.532 -11.977 -6.121 1.00 80.62 79 CYS A N 1
ATOM 630 C CA . CYS A 1 79 ? 0.491 -12.855 -5.564 1.00 80.62 79 CYS A CA 1
ATOM 631 C C . CYS A 1 79 ? 1.592 -13.035 -6.616 1.00 80.62 79 CYS A C 1
ATOM 633 O O . CYS A 1 79 ? 1.280 -13.256 -7.786 1.00 80.62 79 CYS A O 1
ATOM 635 N N . LEU A 1 80 ? 2.849 -12.898 -6.187 1.00 70.56 80 LEU A N 1
ATOM 636 C CA . LEU A 1 80 ? 4.054 -13.195 -6.971 1.00 70.56 80 LEU A CA 1
ATOM 637 C C . LEU A 1 80 ? 4.521 -14.620 -6.693 1.00 70.56 80 LEU A C 1
ATOM 639 O O . LEU A 1 80 ? 4.537 -14.988 -5.491 1.00 70.56 80 LEU A O 1
#

Sequence (80 aa):
PQYLTGHNAESFAQYLKTFGDLGIHHIQFTTVGRDTLEDAQQHPEKYPNLMVRVAGFAAYFIDLDKKIQDSIIARTPQCL